Protein AF-A0A1E1WP93-F1 (afdb_monomer)

Foldseek 3Di:
DDDDQDCPDPDPVSNVVVVVVVPDPPPPPPPPPPDPPDDPDPDDPPVDDDDDPPPPDDPPVPDPDDPPDDDPDDDDPPVDDPDPDPDPPVVVPVDDPVRVVVVVVVD

Secondary structure (DSSP, 8-state):
-PPPPPTT-S-HHHHHHHHHHHHS-------------S-S-S--TT------TTSPPP-GGG--PPTT----------S--------TTTSSS---HHHHHHHHHH-

Radius of gyration: 30.06 Å; Cα contacts (8 Å, |Δi|>4): 11; chains: 1; bounding box: 56×42×81 Å

Organism: Pectinophora gossypiella (NCBI:txid13191)

Structure (mmCIF, N/CA/C/O backbone):
data_AF-A0A1E1WP93-F1
#
_entry.id   AF-A0A1E1WP93-F1
#
loop_
_atom_site.group_PDB
_atom_site.id
_atom_site.type_symbol
_atom_site.label_atom_id
_atom_site.label_alt_id
_atom_site.label_comp_id
_atom_site.label_asym_id
_atom_site.label_entity_id
_atom_site.label_seq_id
_atom_site.pdbx_PDB_ins_code
_atom_site.Cartn_x
_atom_site.Cartn_y
_atom_site.Cartn_z
_atom_site.occupancy
_atom_site.B_iso_or_equiv
_atom_site.auth_seq_id
_atom_site.auth_comp_id
_atom_site.auth_asym_id
_atom_site.auth_atom_id
_atom_site.pdbx_PDB_model_num
ATOM 1 N N . MET A 1 1 ? 1.727 -7.864 -20.253 1.00 50.38 1 MET A N 1
ATOM 2 C CA . MET A 1 1 ? 2.737 -8.533 -21.107 1.00 50.38 1 MET A CA 1
ATOM 3 C C . MET A 1 1 ? 3.701 -7.470 -21.612 1.00 50.38 1 MET A C 1
ATOM 5 O O . MET A 1 1 ? 3.226 -6.461 -22.110 1.00 50.38 1 MET A O 1
ATOM 9 N N . GLY A 1 2 ? 5.012 -7.645 -21.427 1.00 79.75 2 GLY A N 1
ATOM 10 C CA . GLY A 1 2 ? 6.020 -6.685 -21.895 1.00 79.75 2 GLY A CA 1
ATOM 11 C C . GLY A 1 2 ? 6.604 -7.100 -23.245 1.00 79.75 2 GLY A C 1
ATOM 12 O O . GLY A 1 2 ? 6.976 -8.261 -23.416 1.00 79.75 2 GLY A O 1
ATOM 13 N N . LEU A 1 3 ? 6.679 -6.172 -24.202 1.00 83.94 3 LEU A N 1
ATOM 14 C CA . LEU A 1 3 ? 7.351 -6.391 -25.487 1.00 83.94 3 LEU A CA 1
ATOM 15 C C . LEU A 1 3 ? 8.872 -6.340 -25.291 1.00 83.94 3 LEU A C 1
ATOM 17 O O . LEU A 1 3 ? 9.385 -5.466 -24.593 1.00 83.94 3 LEU A O 1
ATOM 21 N N . LYS A 1 4 ? 9.598 -7.281 -25.904 1.00 86.19 4 LYS A N 1
ATOM 22 C CA . LYS A 1 4 ? 11.067 -7.303 -25.873 1.00 86.19 4 LYS A CA 1
ATOM 23 C C . LYS A 1 4 ? 11.643 -6.404 -26.980 1.00 86.19 4 LYS A C 1
ATOM 25 O O . LYS A 1 4 ? 11.041 -6.331 -28.051 1.00 86.19 4 LYS A O 1
ATOM 30 N N . PRO A 1 5 ? 12.805 -5.757 -26.764 1.00 88.38 5 PRO A N 1
ATOM 31 C CA . PRO A 1 5 ? 13.460 -4.955 -27.798 1.00 88.38 5 PRO A CA 1
ATOM 32 C C . PRO A 1 5 ? 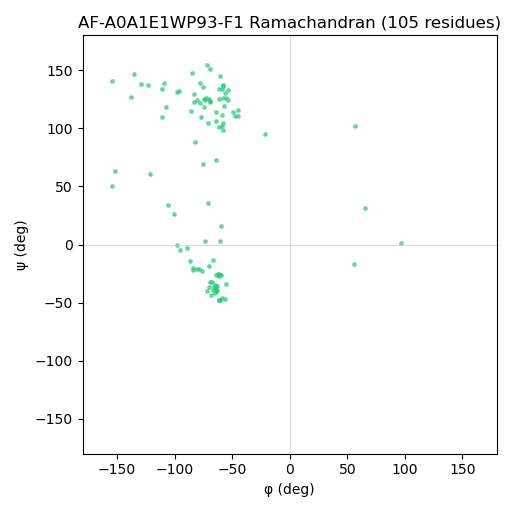13.835 -5.782 -29.038 1.00 88.38 5 PRO A C 1
ATOM 34 O O . PRO A 1 5 ? 14.246 -6.937 -28.911 1.00 88.38 5 PRO A O 1
ATOM 37 N N . ASN A 1 6 ? 13.743 -5.175 -30.228 1.00 90.62 6 ASN A N 1
ATOM 38 C CA . ASN A 1 6 ? 14.188 -5.783 -31.485 1.00 90.62 6 ASN A CA 1
ATOM 39 C C . ASN A 1 6 ? 15.728 -5.694 -31.621 1.00 90.62 6 ASN A C 1
ATOM 41 O O . ASN A 1 6 ? 16.259 -4.577 -31.649 1.00 90.62 6 ASN A O 1
ATOM 45 N N . PRO A 1 7 ? 16.451 -6.824 -31.773 1.00 84.94 7 PRO A N 1
ATOM 46 C CA . PRO A 1 7 ? 17.904 -6.831 -31.967 1.00 84.94 7 PRO A CA 1
ATOM 47 C C . PRO A 1 7 ? 18.380 -6.115 -33.239 1.00 84.94 7 PRO A C 1
ATOM 49 O O . PRO A 1 7 ? 19.504 -5.616 -33.277 1.00 84.94 7 PRO A O 1
ATOM 52 N N . GLN A 1 8 ? 17.540 -6.064 -34.275 1.00 90.69 8 GLN A N 1
ATOM 53 C CA . GLN A 1 8 ? 17.836 -5.442 -35.571 1.00 90.69 8 GLN A CA 1
ATOM 54 C C . GLN A 1 8 ? 17.098 -4.110 -35.737 1.00 90.69 8 GLN A C 1
ATOM 56 O O . GLN A 1 8 ? 16.660 -3.772 -36.828 1.00 90.69 8 GLN A O 1
ATOM 61 N N . CYS A 1 9 ? 16.911 -3.366 -34.646 1.00 91.12 9 CYS A N 1
ATOM 62 C CA . CYS A 1 9 ? 16.334 -2.030 -34.732 1.00 91.12 9 CYS A CA 1
ATOM 63 C C . CYS A 1 9 ? 17.192 -1.128 -35.640 1.00 91.12 9 CYS A C 1
ATOM 65 O O . CYS A 1 9 ? 18.419 -1.089 -35.495 1.00 91.12 9 CYS A O 1
ATOM 67 N N . ASP A 1 10 ? 16.534 -0.398 -36.544 1.00 92.50 10 ASP A N 1
ATOM 68 C CA . ASP A 1 10 ? 17.180 0.535 -37.477 1.00 92.50 10 ASP A CA 1
ATOM 69 C C . ASP A 1 10 ? 17.862 1.707 -36.748 1.00 92.50 10 ASP A C 1
ATOM 71 O O . ASP A 1 10 ? 18.858 2.252 -37.222 1.00 92.50 10 ASP A O 1
ATOM 75 N N . ASP A 1 11 ? 17.381 2.049 -35.549 1.00 93.44 11 ASP A N 1
ATOM 76 C CA . ASP A 1 11 ? 17.975 3.067 -34.687 1.00 93.44 11 ASP A CA 1
ATOM 77 C C . ASP A 1 11 ? 19.283 2.564 -34.040 1.00 93.44 11 ASP A C 1
ATOM 79 O O . ASP A 1 11 ? 19.339 1.535 -33.349 1.00 93.44 11 ASP A O 1
ATOM 83 N N . SER A 1 12 ? 20.366 3.314 -34.253 1.00 89.88 12 SER A N 1
ATOM 84 C CA . SER A 1 12 ? 21.682 3.053 -33.665 1.00 89.88 12 SER A CA 1
ATOM 85 C C . SER A 1 12 ? 21.687 3.211 -32.142 1.00 89.88 12 SER A C 1
ATOM 87 O O . SER A 1 12 ? 22.321 2.407 -31.450 1.00 89.88 12 SER A O 1
ATOM 89 N N . HIS A 1 13 ? 20.944 4.179 -31.600 1.00 94.12 13 HIS A N 1
ATOM 90 C CA . HIS A 1 13 ? 20.856 4.418 -30.160 1.00 94.12 13 HIS A CA 1
ATOM 91 C C . HIS A 1 13 ? 20.095 3.294 -29.457 1.00 94.12 13 HIS A C 1
ATOM 93 O O . HIS A 1 13 ? 20.489 2.869 -28.368 1.00 94.12 13 HIS A O 1
ATOM 99 N N . CYS A 1 14 ? 19.062 2.745 -30.103 1.00 92.25 14 CYS A N 1
ATOM 100 C CA . CYS A 1 14 ? 18.333 1.589 -29.588 1.00 92.25 14 CYS A CA 1
ATOM 101 C C . CYS A 1 14 ? 19.266 0.384 -29.384 1.00 92.25 14 CYS A C 1
ATOM 103 O O . CYS A 1 14 ? 19.264 -0.238 -28.319 1.00 92.25 14 CYS A O 1
ATOM 105 N N . ARG A 1 15 ? 20.124 0.082 -30.366 1.00 91.19 15 ARG A N 1
ATOM 106 C CA . ARG A 1 15 ? 21.098 -1.019 -30.270 1.00 91.19 15 ARG A CA 1
ATOM 107 C C . ARG A 1 15 ? 22.169 -0.770 -29.205 1.00 91.19 15 ARG A C 1
ATOM 109 O O . ARG A 1 15 ? 22.512 -1.699 -28.474 1.00 91.19 15 ARG A O 1
ATOM 116 N N . ALA A 1 16 ? 22.648 0.468 -29.069 1.00 91.75 16 ALA A N 1
ATOM 117 C CA . ALA A 1 16 ? 23.607 0.840 -28.026 1.00 91.75 16 ALA A CA 1
ATOM 118 C C . ALA A 1 16 ? 23.030 0.621 -26.616 1.00 91.75 16 ALA A C 1
ATOM 120 O O . ALA A 1 16 ? 23.643 -0.059 -25.795 1.00 91.75 16 ALA A O 1
ATOM 121 N N . ARG A 1 17 ? 21.796 1.079 -26.365 1.00 91.62 17 ARG A N 1
ATOM 122 C CA . ARG A 1 17 ? 21.107 0.887 -25.074 1.00 91.62 17 ARG A CA 1
ATOM 123 C C . ARG A 1 17 ? 20.845 -0.587 -24.762 1.00 91.62 17 ARG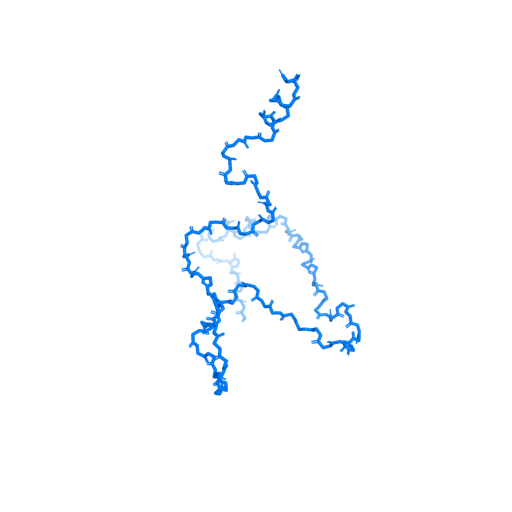 A C 1
ATOM 125 O O . ARG A 1 17 ? 20.939 -1.000 -23.610 1.00 91.62 17 ARG A O 1
ATOM 132 N N . GLN A 1 18 ? 20.541 -1.396 -25.779 1.00 89.50 18 GLN A N 1
ATOM 133 C CA . GLN A 1 18 ? 20.403 -2.847 -25.615 1.00 89.50 18 GLN A CA 1
ATOM 134 C C . GLN A 1 18 ? 21.727 -3.507 -25.204 1.00 89.50 18 GLN A C 1
ATOM 136 O O . GLN A 1 18 ? 21.716 -4.427 -24.385 1.00 89.50 18 GLN A O 1
ATOM 141 N N . ALA A 1 19 ? 22.859 -3.057 -25.754 1.00 89.06 19 ALA A N 1
ATOM 142 C CA . ALA A 1 19 ? 24.181 -3.543 -25.367 1.00 89.06 19 ALA A CA 1
ATOM 143 C C . ALA A 1 19 ? 24.551 -3.105 -23.940 1.00 89.06 19 ALA A C 1
ATOM 145 O O . ALA A 1 19 ? 24.990 -3.940 -23.152 1.00 89.06 19 ALA A O 1
ATOM 146 N N . GLU A 1 20 ? 24.289 -1.843 -23.583 1.00 90.88 20 GLU A N 1
ATOM 147 C CA . GLU A 1 20 ? 24.455 -1.323 -22.216 1.00 90.88 20 GLU A CA 1
ATOM 148 C C . GLU A 1 20 ? 23.646 -2.138 -21.203 1.00 90.88 20 GLU A C 1
ATOM 150 O O . GLU A 1 20 ? 24.173 -2.550 -20.173 1.00 90.88 20 GLU A O 1
ATOM 155 N N . PHE A 1 21 ? 22.375 -2.418 -21.508 1.00 86.75 21 PHE A N 1
ATOM 156 C CA . PHE A 1 21 ? 21.504 -3.201 -20.635 1.00 86.75 21 PHE A CA 1
ATOM 157 C C . PHE A 1 21 ? 22.006 -4.639 -20.447 1.00 86.75 21 PHE A C 1
ATOM 159 O O . PHE A 1 21 ? 21.969 -5.150 -19.335 1.00 86.75 21 PHE A O 1
ATOM 166 N N . LYS A 1 22 ? 22.512 -5.281 -21.510 1.00 85.31 22 LYS A N 1
ATOM 167 C CA . LYS A 1 22 ? 23.103 -6.631 -21.436 1.00 85.31 22 LYS A CA 1
ATOM 168 C C . LYS A 1 22 ? 24.431 -6.665 -20.678 1.00 85.31 22 LYS A C 1
ATOM 170 O O . LYS A 1 22 ? 24.748 -7.684 -20.076 1.00 85.31 22 LYS A O 1
ATOM 175 N N . ALA A 1 23 ? 25.214 -5.591 -20.754 1.00 86.56 23 ALA A N 1
ATOM 176 C CA . ALA A 1 23 ? 26.489 -5.466 -20.053 1.00 86.56 23 ALA A CA 1
ATOM 177 C C . ALA A 1 23 ? 26.313 -5.102 -18.573 1.00 86.56 23 ALA A C 1
ATOM 179 O O . ALA A 1 23 ? 27.220 -5.328 -17.772 1.00 86.56 23 ALA A O 1
ATOM 180 N N . LYS A 1 24 ? 25.162 -4.532 -18.198 1.00 81.94 24 LYS A N 1
ATOM 181 C CA . LYS A 1 24 ? 24.864 -4.210 -16.807 1.00 81.94 24 LYS A 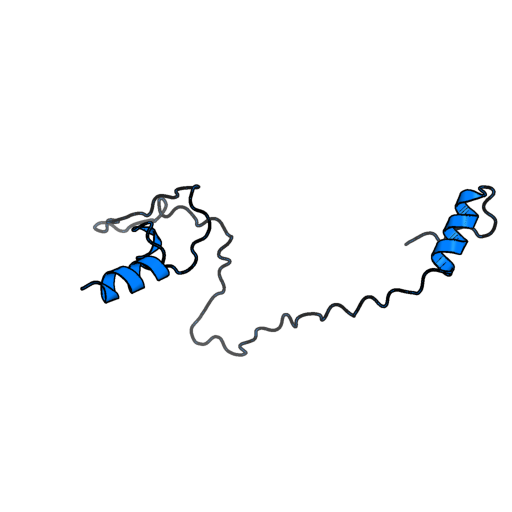CA 1
ATOM 182 C C . LYS A 1 24 ? 24.664 -5.522 -16.032 1.00 81.94 24 LYS A C 1
ATOM 184 O O . LYS A 1 24 ? 23.811 -6.317 -16.430 1.00 81.94 24 LYS A O 1
ATOM 189 N N . PRO A 1 25 ? 25.430 -5.775 -14.953 1.00 71.94 25 PRO A N 1
ATOM 190 C CA . PRO A 1 25 ? 25.219 -6.962 -14.137 1.00 71.94 25 PRO A CA 1
ATOM 191 C C . PRO A 1 25 ? 23.785 -6.944 -13.615 1.00 71.94 25 PRO A C 1
ATOM 193 O O . PRO A 1 25 ? 23.273 -5.886 -13.232 1.00 71.94 25 PRO A O 1
ATOM 196 N N . VAL A 1 26 ? 23.129 -8.105 -13.648 1.00 67.00 26 VAL A N 1
ATOM 197 C CA . VAL A 1 26 ? 21.794 -8.263 -13.074 1.00 67.00 26 VAL A CA 1
ATOM 198 C C . VAL A 1 26 ? 21.926 -7.900 -11.606 1.00 67.00 26 VAL A C 1
ATOM 200 O O . VAL A 1 26 ? 22.615 -8.583 -10.854 1.00 67.00 26 VAL A O 1
ATOM 203 N N . VAL A 1 27 ? 21.327 -6.774 -11.224 1.00 65.69 27 VAL A N 1
ATOM 204 C CA . VAL A 1 27 ? 21.171 -6.431 -9.818 1.00 65.69 27 VAL A CA 1
ATOM 205 C C . VAL A 1 27 ? 20.273 -7.524 -9.272 1.00 65.69 27 VAL A C 1
ATOM 207 O O . VAL A 1 27 ? 19.096 -7.582 -9.629 1.00 65.69 27 VAL A O 1
ATOM 210 N N . GLU A 1 28 ? 20.846 -8.441 -8.495 1.00 62.94 28 GLU A N 1
ATOM 211 C CA . GLU A 1 28 ? 20.058 -9.302 -7.630 1.00 62.94 28 GLU A CA 1
ATOM 212 C C . GLU A 1 28 ? 19.296 -8.347 -6.721 1.00 62.94 28 GLU A C 1
ATOM 214 O O . GLU A 1 28 ? 19.852 -7.754 -5.798 1.00 62.94 28 GLU A O 1
ATOM 219 N N . ILE A 1 29 ? 18.037 -8.089 -7.076 1.00 61.16 29 ILE A N 1
ATOM 220 C CA . ILE A 1 29 ? 17.089 -7.449 -6.184 1.00 61.16 29 ILE A CA 1
ATOM 221 C C . ILE A 1 29 ? 17.056 -8.411 -5.010 1.00 61.16 29 ILE A C 1
ATOM 223 O O . ILE A 1 29 ? 16.510 -9.508 -5.146 1.00 61.16 29 ILE A O 1
ATOM 227 N N . ALA A 1 30 ? 17.750 -8.045 -3.927 1.00 59.00 30 ALA A N 1
ATOM 228 C CA . ALA A 1 30 ? 17.674 -8.752 -2.666 1.00 59.00 30 ALA A CA 1
ATOM 229 C C . ALA A 1 30 ? 16.190 -8.988 -2.446 1.00 59.00 30 ALA A C 1
ATOM 231 O O . ALA A 1 30 ? 15.419 -8.027 -2.456 1.00 59.00 30 ALA A O 1
ATOM 232 N N . THR A 1 31 ? 15.799 -10.262 -2.427 1.00 59.38 31 THR A N 1
ATOM 233 C CA . THR A 1 31 ? 14.417 -10.674 -2.227 1.00 59.38 31 THR A CA 1
ATOM 234 C C . THR A 1 31 ? 13.889 -9.847 -1.081 1.00 59.38 31 THR A C 1
ATOM 236 O O . THR A 1 31 ? 14.384 -9.990 0.036 1.00 59.38 31 THR A O 1
ATOM 239 N N . GLU A 1 32 ? 12.971 -8.936 -1.399 1.00 59.47 32 GLU A N 1
ATOM 240 C CA . GLU A 1 32 ? 12.214 -8.180 -0.422 1.00 59.47 32 GLU A CA 1
ATOM 241 C C . GLU A 1 32 ? 11.720 -9.230 0.564 1.00 59.47 32 GLU A C 1
ATOM 243 O O . GLU A 1 32 ? 11.007 -10.166 0.178 1.00 59.47 32 GLU A O 1
ATOM 248 N N . VAL A 1 33 ? 12.269 -9.188 1.780 1.00 58.41 33 VAL A N 1
ATOM 249 C CA . VAL A 1 33 ? 11.854 -10.078 2.852 1.00 58.41 33 VAL A CA 1
ATOM 250 C C . VAL A 1 33 ? 10.379 -9.772 2.985 1.00 58.41 33 VAL A C 1
ATOM 252 O O . VAL A 1 33 ? 10.018 -8.688 3.424 1.00 58.41 33 VAL A O 1
ATOM 255 N N . LYS A 1 34 ? 9.529 -10.671 2.485 1.00 61.97 34 LYS A N 1
ATOM 256 C CA . LYS A 1 34 ? 8.099 -10.580 2.730 1.00 61.97 34 LYS A CA 1
AT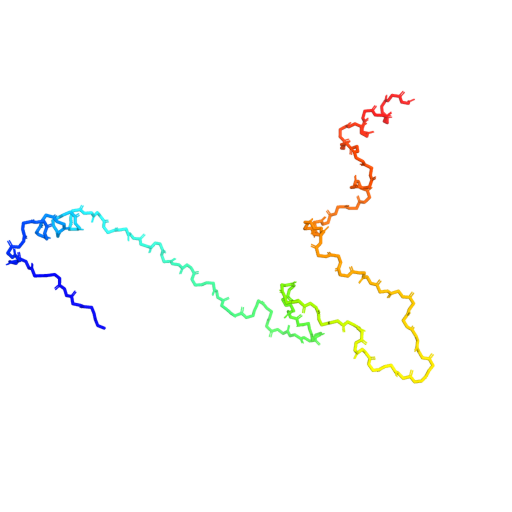OM 257 C C . LYS A 1 34 ? 7.971 -10.687 4.232 1.00 61.97 34 LYS A C 1
ATOM 259 O O . LYS A 1 34 ? 8.143 -11.777 4.776 1.00 61.97 34 LYS A O 1
ATOM 264 N N . G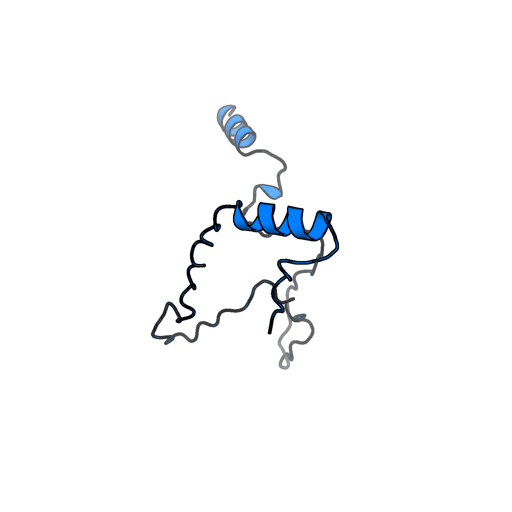LU A 1 35 ? 7.778 -9.545 4.874 1.00 62.59 35 GLU A N 1
ATOM 265 C CA . GLU A 1 35 ? 7.398 -9.505 6.269 1.00 62.59 35 GLU A CA 1
ATOM 266 C C . GLU A 1 35 ? 6.153 -10.376 6.388 1.00 62.59 35 GLU A C 1
ATOM 268 O O . GLU A 1 35 ? 5.206 -10.261 5.602 1.00 62.59 35 GLU A O 1
ATOM 273 N N . ASP A 1 36 ? 6.233 -11.355 7.280 1.00 67.12 36 ASP A N 1
ATOM 274 C CA . ASP A 1 36 ? 5.136 -12.270 7.504 1.00 67.12 36 ASP A CA 1
ATOM 275 C C . ASP A 1 36 ? 3.971 -11.444 8.050 1.00 67.12 36 ASP A C 1
ATOM 277 O O . ASP A 1 36 ? 4.061 -10.861 9.127 1.00 67.12 36 ASP A O 1
ATOM 281 N N . THR A 1 37 ? 2.886 -11.347 7.283 1.00 67.75 37 THR A N 1
ATOM 282 C CA . THR A 1 37 ? 1.681 -10.614 7.693 1.00 67.75 37 THR A CA 1
ATOM 283 C C . THR A 1 37 ? 0.892 -11.374 8.757 1.00 67.75 37 THR A C 1
ATOM 285 O O . THR A 1 37 ? -0.217 -10.970 9.113 1.00 67.75 37 THR A O 1
ATOM 288 N N . ALA A 1 38 ? 1.400 -12.523 9.211 1.00 73.94 38 ALA A N 1
ATOM 289 C CA . ALA A 1 38 ? 0.818 -13.258 10.310 1.00 73.94 38 ALA A CA 1
ATOM 290 C C . ALA A 1 38 ? 0.766 -12.377 11.573 1.00 73.94 38 ALA A C 1
ATOM 292 O O . ALA A 1 38 ? 1.746 -11.706 11.909 1.00 73.94 38 ALA A O 1
ATOM 293 N N . PRO A 1 39 ? -0.359 -12.392 12.308 1.00 69.31 39 PRO A N 1
ATOM 294 C CA . PRO A 1 39 ? -0.415 -11.784 13.626 1.00 69.31 39 PRO A CA 1
ATOM 295 C C . PRO A 1 39 ? 0.689 -12.371 14.509 1.00 69.31 39 PRO A C 1
ATOM 297 O O . PRO A 1 39 ? 0.770 -13.586 14.685 1.00 69.31 39 PRO A O 1
ATOM 300 N N . VAL A 1 40 ? 1.525 -11.508 15.090 1.00 75.69 40 VAL A N 1
ATOM 301 C CA . VAL A 1 40 ? 2.598 -11.917 16.018 1.00 75.69 40 VAL A CA 1
ATOM 302 C C . VAL A 1 40 ? 2.025 -12.649 17.241 1.00 75.69 40 VAL A C 1
ATOM 304 O O . VAL A 1 40 ? 2.689 -13.488 17.848 1.00 75.69 40 VAL A O 1
ATOM 307 N N . HIS A 1 41 ? 0.767 -12.366 17.584 1.00 77.25 41 HIS A N 1
ATOM 308 C CA . HIS A 1 41 ? 0.045 -12.985 18.686 1.00 77.25 41 HIS A CA 1
ATOM 309 C C . HIS A 1 41 ? -1.020 -13.947 18.152 1.00 77.25 41 HIS A C 1
ATOM 311 O O . HIS A 1 41 ? -1.942 -13.530 17.454 1.00 77.25 41 HIS A O 1
ATOM 317 N N . ALA A 1 42 ? -0.888 -15.23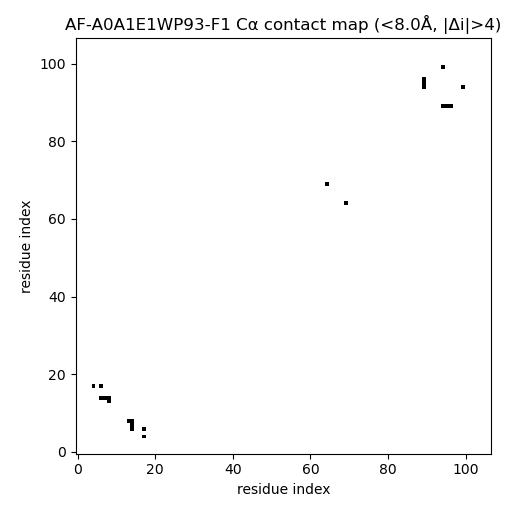1 18.499 1.00 73.88 42 ALA A N 1
ATOM 318 C CA . ALA A 1 42 ? -1.836 -16.275 18.107 1.00 73.88 42 ALA A CA 1
ATOM 319 C C . ALA A 1 42 ? -3.213 -16.103 18.772 1.00 73.88 42 ALA A C 1
ATOM 321 O O . ALA A 1 42 ? -4.229 -16.403 18.150 1.00 73.88 42 ALA A O 1
ATOM 322 N N . ASP A 1 43 ? -3.234 -15.562 19.995 1.00 79.00 43 ASP A N 1
ATOM 323 C CA . ASP A 1 43 ? -4.439 -15.383 20.799 1.00 79.00 43 ASP A CA 1
ATOM 324 C C . ASP A 1 43 ? -4.616 -13.909 21.194 1.00 79.00 43 ASP A C 1
ATOM 326 O O . ASP A 1 43 ? -3.666 -13.233 21.594 1.00 79.00 43 ASP A O 1
ATOM 330 N N . ASN A 1 44 ? -5.853 -13.415 21.104 1.00 83.56 44 ASN A N 1
ATOM 331 C CA . ASN A 1 44 ? -6.247 -12.060 21.496 1.00 83.56 44 ASN A CA 1
ATOM 332 C C . ASN A 1 44 ? -7.349 -12.108 22.568 1.00 83.56 44 ASN A C 1
ATOM 334 O O . ASN A 1 44 ? -8.466 -11.638 22.359 1.00 83.56 44 ASN A O 1
ATOM 338 N N . GLU A 1 45 ? -7.048 -12.722 23.715 1.00 85.69 45 GLU A N 1
ATOM 339 C CA . GLU A 1 45 ? -8.008 -12.903 24.820 1.00 85.69 45 GLU A CA 1
ATOM 340 C C . GLU A 1 45 ? -8.511 -11.574 25.409 1.00 85.69 45 GLU A C 1
ATOM 342 O O . GLU A 1 45 ? -9.612 -11.503 25.950 1.00 85.69 45 GLU A O 1
ATOM 347 N N . TRP A 1 46 ? -7.709 -10.515 25.278 1.00 82.62 46 TRP A N 1
ATOM 348 C CA . TRP A 1 46 ? -7.970 -9.197 25.857 1.00 82.62 46 TRP A CA 1
ATOM 349 C C . TRP A 1 46 ? -8.603 -8.206 24.872 1.00 82.62 46 TRP A C 1
ATOM 351 O O . TRP A 1 46 ? -8.886 -7.074 25.256 1.00 82.62 46 TRP A O 1
ATOM 361 N N . GLY A 1 47 ? -8.840 -8.615 23.619 1.00 81.06 47 GLY A N 1
ATOM 362 C CA . GLY A 1 47 ? -9.496 -7.780 22.609 1.00 81.06 47 GLY A CA 1
ATOM 363 C C . GLY A 1 47 ? -8.697 -6.540 22.197 1.00 81.06 47 GLY A C 1
ATOM 364 O O . GLY A 1 47 ? -9.287 -5.515 21.868 1.00 81.06 47 GLY A O 1
ATOM 365 N N . ILE A 1 48 ? -7.365 -6.610 22.222 1.00 80.12 48 ILE A N 1
ATOM 366 C CA . ILE A 1 48 ? -6.487 -5.503 21.831 1.00 80.12 48 ILE A CA 1
ATOM 367 C C . ILE A 1 48 ? -6.596 -5.311 20.313 1.00 80.12 48 ILE A C 1
ATOM 369 O O . ILE A 1 48 ? -6.390 -6.257 19.548 1.00 80.12 48 ILE A O 1
ATOM 373 N N . SER A 1 49 ? -6.928 -4.098 19.872 1.00 77.38 49 SER A N 1
ATOM 374 C CA . SER A 1 49 ? -7.006 -3.717 18.459 1.00 77.38 49 SER A CA 1
ATOM 375 C C . SER A 1 49 ? -5.884 -2.748 18.106 1.00 77.38 49 SER A C 1
ATOM 377 O O . SER A 1 49 ? -5.675 -1.770 18.820 1.00 77.38 49 SER A O 1
ATOM 379 N N . LEU A 1 50 ? -5.201 -2.984 16.985 1.00 78.25 50 LEU A N 1
ATOM 380 C CA . LEU A 1 50 ? -4.252 -2.026 16.426 1.00 78.25 50 LEU A CA 1
ATOM 381 C C . LEU A 1 50 ? -5.038 -0.906 15.733 1.00 78.25 50 LEU A C 1
ATOM 383 O O . LEU A 1 50 ? -5.679 -1.146 14.711 1.00 78.25 50 LEU A O 1
ATOM 387 N N . VAL A 1 51 ? -5.018 0.290 16.313 1.00 81.00 51 VAL A N 1
ATOM 388 C CA . VAL A 1 51 ? -5.528 1.510 15.681 1.00 81.00 51 VAL A CA 1
ATOM 389 C C . VAL A 1 51 ? -4.328 2.237 15.087 1.00 81.00 51 VAL A C 1
ATOM 391 O O . VAL A 1 51 ? -3.300 2.360 15.746 1.00 81.00 51 VAL A O 1
ATOM 394 N N . ASP A 1 52 ? -4.441 2.654 13.830 1.00 78.25 52 ASP A N 1
ATOM 395 C CA . ASP A 1 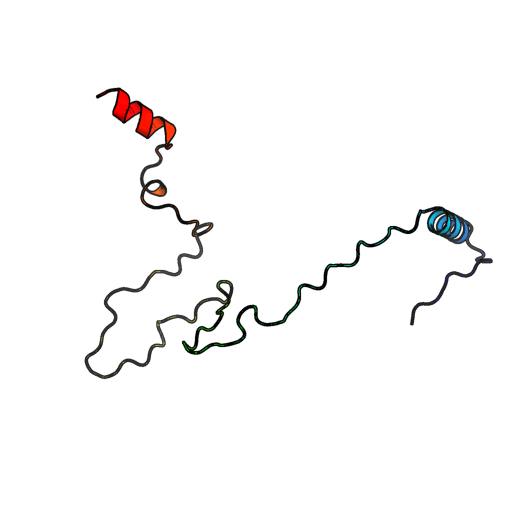52 ? -3.400 3.425 13.158 1.00 78.25 52 ASP A CA 1
ATOM 396 C C . ASP A 1 52 ? -3.402 4.864 13.694 1.00 78.25 52 ASP A C 1
ATOM 398 O O . ASP A 1 52 ? -4.398 5.576 13.571 1.00 78.25 52 ASP A O 1
ATOM 402 N N . GLU A 1 53 ? -2.285 5.276 14.294 1.00 71.06 53 GLU A N 1
ATOM 403 C CA . GLU A 1 53 ? -2.085 6.610 14.879 1.00 71.06 53 GLU A CA 1
ATOM 404 C C . GLU A 1 53 ? -2.073 7.725 13.816 1.00 71.06 53 GLU A C 1
ATOM 406 O O . GLU A 1 53 ? -2.182 8.904 14.148 1.00 71.06 53 GLU A O 1
ATOM 411 N N . HIS A 1 54 ? -1.958 7.376 12.528 1.00 68.88 54 HIS A N 1
ATOM 412 C CA . HIS A 1 54 ? -2.031 8.327 11.417 1.00 68.88 54 HIS A CA 1
ATOM 413 C C . HIS A 1 54 ? -3.447 8.558 10.877 1.00 68.88 54 HIS A C 1
ATOM 415 O O . HIS A 1 54 ? -3.631 9.385 9.975 1.00 68.88 54 HIS A O 1
ATOM 421 N N . VAL A 1 55 ? -4.456 7.859 11.401 1.00 70.06 55 VAL A N 1
ATOM 422 C CA . VAL A 1 55 ? -5.850 8.173 11.085 1.00 70.06 55 VAL A CA 1
ATOM 423 C C . VAL A 1 55 ? -6.216 9.449 11.844 1.00 70.06 55 VAL A C 1
ATOM 425 O O . VAL A 1 55 ? -6.030 9.488 13.059 1.00 70.06 55 VAL A O 1
ATOM 428 N N . PRO A 1 56 ? -6.714 10.503 11.166 1.00 63.72 56 PRO A N 1
ATOM 429 C CA . PRO A 1 56 ? -7.162 11.699 11.864 1.00 63.72 56 PRO A CA 1
ATOM 430 C C . PRO A 1 56 ? -8.238 11.286 12.864 1.00 63.72 56 PRO A C 1
ATOM 432 O O . PRO A 1 56 ? -9.252 10.704 12.471 1.00 63.72 56 PRO A O 1
ATOM 435 N N . GLU A 1 57 ? -7.978 11.538 14.146 1.00 64.44 57 GLU A N 1
ATOM 436 C CA . GLU A 1 57 ? -8.907 11.177 15.206 1.00 64.44 57 GLU A CA 1
ATOM 437 C C . GLU A 1 57 ? -10.266 11.818 14.924 1.00 64.44 57 GLU A C 1
ATOM 439 O O . GLU A 1 57 ? -10.358 13.004 14.597 1.00 64.44 57 GLU A O 1
ATOM 444 N N . GLU A 1 58 ? -11.327 11.013 14.995 1.00 60.56 58 GLU A N 1
ATOM 445 C CA . GLU A 1 58 ? -12.679 11.530 14.847 1.00 60.56 58 GLU A CA 1
ATOM 446 C C . GLU A 1 58 ? -12.930 12.536 15.971 1.00 60.56 58 GLU A C 1
ATOM 448 O O . GLU A 1 58 ? -12.759 12.222 17.151 1.00 60.56 58 GLU A O 1
ATOM 453 N N . ASP A 1 59 ? -13.322 13.758 15.600 1.00 58.47 59 ASP A N 1
ATOM 454 C CA . ASP A 1 59 ? -13.598 14.827 16.550 1.00 58.47 59 ASP A CA 1
ATOM 455 C C . ASP A 1 59 ? -14.529 14.318 17.665 1.00 58.47 59 ASP A C 1
ATOM 457 O O . ASP A 1 59 ? -15.721 14.065 17.451 1.00 58.47 59 ASP A O 1
ATOM 461 N N . VAL A 1 60 ? -14.012 14.26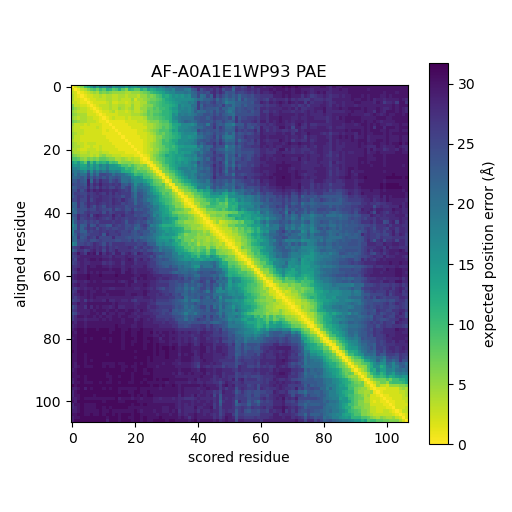7 18.898 1.00 58.28 60 VAL A N 1
ATOM 462 C CA . VAL A 1 60 ? -14.758 13.929 20.130 1.00 58.28 60 VAL A CA 1
ATOM 463 C C . VAL A 1 60 ? -15.921 14.893 20.429 1.00 58.28 60 VAL A C 1
ATOM 465 O O . VAL A 1 60 ? -16.618 14.767 21.435 1.00 58.28 60 VAL A O 1
ATOM 468 N N . THR A 1 61 ? -16.162 15.863 19.548 1.00 58.62 61 THR A N 1
ATOM 469 C CA . THR A 1 61 ? -17.308 16.773 19.576 1.00 58.62 61 THR A CA 1
ATOM 470 C C . THR A 1 61 ? -18.631 16.075 19.243 1.00 58.62 61 THR A C 1
ATOM 472 O O . THR A 1 61 ? -19.683 16.589 19.619 1.00 58.62 61 THR A O 1
ATOM 475 N N . ASN A 1 62 ? -18.603 14.892 18.613 1.00 59.78 62 ASN A N 1
ATOM 476 C CA . ASN A 1 62 ? -19.799 14.105 18.268 1.00 59.78 62 ASN A CA 1
ATOM 477 C C . ASN A 1 62 ? -20.077 12.940 19.238 1.00 59.78 62 ASN A C 1
ATOM 479 O O . ASN A 1 62 ? -20.703 11.946 18.867 1.00 59.78 62 ASN A O 1
ATOM 483 N N . LEU A 1 63 ? -19.627 13.033 20.492 1.00 67.31 63 LEU A N 1
ATOM 484 C CA . LEU A 1 63 ? -19.970 12.035 21.503 1.00 67.31 63 LEU A CA 1
ATOM 485 C C . LEU A 1 63 ? -21.446 12.190 21.915 1.00 67.31 63 LEU A C 1
ATOM 487 O O . LEU A 1 63 ? -21.893 13.261 22.323 1.00 67.31 63 LEU A O 1
ATOM 491 N N . ASN A 1 64 ? -22.220 11.105 21.824 1.00 70.81 64 ASN A N 1
ATOM 492 C CA . ASN A 1 64 ? -23.613 11.069 22.273 1.00 70.81 64 ASN A CA 1
ATOM 493 C C . ASN A 1 64 ? -23.652 10.829 23.792 1.00 70.81 64 ASN A C 1
ATOM 495 O O . ASN A 1 64 ? -23.640 9.684 24.251 1.00 70.81 64 ASN A O 1
ATOM 499 N N . LEU A 1 65 ? -23.605 11.911 24.574 1.00 76.88 65 LEU A N 1
ATOM 500 C CA . LEU A 1 65 ? -23.605 11.843 26.036 1.00 76.88 65 LEU A CA 1
ATOM 501 C C . LEU A 1 65 ? -25.018 11.589 26.571 1.00 76.88 65 LEU A C 1
ATOM 503 O O . LEU A 1 65 ? -25.997 12.177 26.115 1.00 76.88 65 LEU A O 1
ATOM 507 N N . VAL A 1 66 ? -25.111 10.728 27.583 1.00 82.38 66 VAL A N 1
ATOM 508 C CA . VAL A 1 66 ? -26.342 10.530 28.356 1.00 82.38 66 VAL A CA 1
ATOM 509 C C . VAL A 1 66 ? -26.618 11.730 29.262 1.00 82.38 66 VAL A C 1
ATOM 511 O O . VAL A 1 66 ? -25.700 12.450 29.663 1.00 82.38 66 VAL A O 1
ATOM 514 N N . ASP A 1 67 ? -27.892 11.927 29.602 1.00 75.62 67 ASP A N 1
ATOM 515 C CA . ASP A 1 67 ? -28.322 13.048 30.435 1.00 75.62 67 ASP A CA 1
ATOM 516 C C . ASP A 1 67 ? -27.593 13.034 31.794 1.00 75.62 67 ASP A C 1
ATOM 518 O O . ASP A 1 67 ? -27.566 12.017 32.492 1.00 75.62 67 ASP A O 1
ATOM 522 N N . GLY A 1 68 ? -26.953 14.154 32.141 1.00 81.38 68 GLY A N 1
ATOM 523 C CA . GLY A 1 68 ? -26.157 14.311 33.364 1.00 81.38 68 GLY A CA 1
ATOM 524 C C . GLY A 1 68 ? -24.637 14.110 33.245 1.00 81.38 68 GLY A C 1
ATOM 525 O O . GLY A 1 68 ? -23.951 14.249 34.258 1.00 81.38 68 GLY A O 1
ATOM 526 N N . VAL A 1 69 ? -24.078 13.834 32.059 1.00 81.88 69 VAL A N 1
ATOM 527 C CA . VAL A 1 69 ? -22.615 13.740 31.849 1.00 81.88 69 VAL A CA 1
ATOM 528 C C . VAL A 1 69 ? -22.112 14.931 31.027 1.00 81.88 69 VAL A C 1
ATOM 530 O O . VAL A 1 69 ? -22.758 15.346 30.070 1.00 81.88 69 VAL A O 1
ATOM 533 N N . GLN A 1 70 ? -20.955 15.493 31.397 1.00 77.69 70 GLN A N 1
ATOM 534 C CA . GLN A 1 70 ? -20.300 16.596 30.682 1.00 77.69 70 GLN A CA 1
ATOM 535 C C . GLN A 1 70 ? -18.796 16.338 30.537 1.00 77.69 70 GLN A C 1
ATOM 537 O O . GLN A 1 70 ? -18.169 15.758 31.424 1.00 77.69 70 GLN A O 1
ATOM 542 N N . ILE A 1 71 ? -18.215 16.798 29.427 1.00 80.62 71 ILE A N 1
ATOM 543 C CA . ILE A 1 71 ? -16.770 16.738 29.174 1.00 80.62 71 ILE A CA 1
ATOM 544 C C . ILE A 1 71 ? -16.103 17.933 29.863 1.00 80.62 71 ILE A C 1
ATOM 546 O O . ILE A 1 71 ? -16.444 19.080 29.585 1.00 80.62 71 ILE A O 1
ATOM 550 N N . ALA A 1 72 ? -15.149 17.669 30.759 1.00 75.25 72 ALA A N 1
ATOM 551 C CA . ALA A 1 72 ? -14.460 18.709 31.529 1.00 75.25 72 ALA A CA 1
ATOM 552 C C . ALA A 1 72 ? -13.270 19.346 30.787 1.00 75.25 72 ALA A C 1
ATOM 554 O O . ALA A 1 72 ? -12.859 20.455 31.123 1.00 75.25 72 ALA A O 1
ATOM 555 N N . TYR A 1 73 ? -12.699 18.656 29.799 1.00 69.44 73 TYR A N 1
ATOM 556 C CA . TYR A 1 73 ? -11.545 19.135 29.046 1.00 69.44 73 TYR A CA 1
ATOM 557 C C . TYR A 1 73 ? -11.516 18.499 27.655 1.00 69.44 73 TYR A C 1
ATOM 559 O O . TYR A 1 73 ? -11.811 17.314 27.515 1.00 69.44 73 TYR A O 1
ATOM 567 N N . SER A 1 74 ? -11.153 19.282 26.640 1.00 74.25 74 SER A N 1
ATOM 568 C CA . SER A 1 74 ? -10.867 18.793 25.287 1.00 74.25 74 SER A CA 1
ATOM 569 C C . SER A 1 74 ? -9.518 19.351 24.852 1.00 74.25 74 SER A C 1
ATOM 571 O O . SER A 1 74 ? -9.205 20.504 25.157 1.00 74.25 74 SER A O 1
ATOM 573 N N . ILE A 1 75 ? -8.703 18.516 24.209 1.00 77.06 75 ILE A N 1
ATOM 574 C CA . ILE A 1 75 ? -7.401 18.928 23.686 1.00 77.06 75 ILE A CA 1
ATOM 575 C C . ILE A 1 75 ? -7.664 19.649 22.357 1.00 77.06 75 ILE A C 1
ATOM 577 O O . ILE A 1 75 ? -8.319 19.068 21.490 1.00 77.06 75 ILE A O 1
ATOM 581 N N . PRO A 1 76 ? -7.213 20.903 22.183 1.00 63.69 76 PRO A N 1
ATOM 582 C CA . PRO A 1 76 ? -7.313 21.586 20.902 1.00 63.69 76 PRO A CA 1
ATOM 583 C C . PRO A 1 76 ? -6.514 20.824 19.845 1.00 63.69 76 PRO A C 1
ATOM 585 O O . PRO A 1 76 ? -5.362 20.460 20.083 1.00 63.69 76 PRO A O 1
ATOM 588 N N . VAL A 1 77 ? -7.106 20.614 18.668 1.00 60.94 77 VAL A N 1
ATOM 589 C CA . VAL A 1 77 ? -6.397 20.101 17.489 1.00 60.94 77 VAL A CA 1
ATOM 590 C C . VAL A 1 77 ? -5.553 21.243 16.921 1.00 60.94 77 VAL A C 1
ATOM 592 O O . VAL A 1 77 ? -5.862 21.827 15.881 1.00 60.94 77 VAL A O 1
ATOM 595 N N . ASP A 1 78 ? -4.511 21.633 17.650 1.00 51.31 78 ASP A N 1
ATOM 596 C CA . ASP A 1 78 ? -3.517 22.551 17.122 1.00 51.31 78 ASP A CA 1
ATOM 597 C C . ASP A 1 78 ? -2.715 21.787 16.070 1.00 51.31 78 ASP A C 1
ATOM 599 O O . ASP A 1 78 ? -1.866 20.951 16.365 1.00 51.31 78 ASP A O 1
ATOM 603 N N . ASN A 1 79 ? -2.995 22.097 14.806 1.00 51.97 79 ASN A N 1
ATOM 604 C CA . ASN A 1 79 ? -2.325 21.574 13.614 1.00 51.97 79 ASN A CA 1
ATOM 605 C C . ASN A 1 79 ? -0.892 22.144 13.481 1.00 51.97 79 ASN A C 1
ATOM 607 O O . ASN A 1 79 ? -0.439 22.545 12.408 1.00 51.97 79 ASN A O 1
ATOM 611 N N . SER A 1 80 ? -0.214 22.346 14.610 1.00 46.12 80 SER A N 1
ATOM 612 C CA . SER A 1 80 ? 1.014 23.125 14.742 1.00 46.12 80 SER A CA 1
ATOM 613 C C . SER A 1 80 ? 1.836 22.668 15.947 1.00 46.12 80 SER A C 1
ATOM 615 O O . SER A 1 80 ? 2.290 23.489 16.735 1.00 46.12 80 SER A O 1
ATOM 617 N N . THR A 1 81 ? 2.093 21.369 16.073 1.00 39.78 81 THR A N 1
ATOM 618 C CA . THR A 1 81 ? 3.288 20.893 16.779 1.00 39.78 81 THR A CA 1
ATOM 619 C C . THR A 1 81 ? 3.922 19.733 16.008 1.00 39.78 81 THR A C 1
ATOM 621 O O . THR A 1 81 ? 3.233 18.777 15.654 1.00 39.78 81 THR A O 1
ATOM 624 N N . PRO A 1 82 ? 5.230 19.813 15.693 1.00 45.97 82 PRO A N 1
ATOM 625 C CA . PRO A 1 82 ? 5.963 18.672 15.182 1.00 45.97 82 PRO A CA 1
ATOM 626 C C . PRO A 1 82 ? 6.099 17.657 16.317 1.00 45.97 82 PRO A C 1
ATOM 628 O O . PRO A 1 82 ? 6.613 17.980 17.381 1.00 45.97 82 PRO A O 1
ATOM 631 N N . GLU A 1 83 ? 5.623 16.449 16.048 1.00 42.03 83 GLU A N 1
ATOM 632 C CA . GLU A 1 83 ? 6.042 15.193 16.667 1.00 42.03 83 GLU A CA 1
ATOM 633 C C . GLU A 1 83 ? 5.919 15.132 18.198 1.00 42.03 83 GLU A C 1
ATOM 635 O O . GLU A 1 83 ? 6.778 15.580 18.958 1.00 42.03 83 GLU A O 1
ATOM 640 N N . SER A 1 84 ? 4.857 14.458 18.652 1.00 42.00 84 SER A N 1
ATOM 641 C CA . SER A 1 84 ? 4.755 13.891 19.997 1.00 42.00 84 SER A CA 1
ATOM 642 C C . SER A 1 84 ? 5.818 12.795 20.177 1.00 42.00 84 SER A C 1
ATOM 644 O O . SER A 1 84 ? 5.535 11.602 20.179 1.00 42.00 84 SER A O 1
ATOM 646 N N . SER A 1 85 ? 7.079 13.208 20.297 1.00 38.28 85 SER A N 1
ATOM 647 C CA . SER A 1 85 ? 8.141 12.408 20.886 1.00 38.28 85 SER A CA 1
ATOM 648 C C . SER A 1 85 ? 8.082 12.635 22.384 1.00 38.28 85 SER A C 1
ATOM 650 O O . SER A 1 85 ? 8.321 13.739 22.871 1.00 38.28 85 SER A O 1
ATOM 652 N N . THR A 1 86 ? 7.771 11.565 23.105 1.00 45.31 86 THR A N 1
ATOM 653 C CA . THR A 1 86 ? 8.018 11.348 24.531 1.00 45.31 86 THR A CA 1
ATOM 654 C C . THR A 1 86 ? 9.149 12.239 25.077 1.00 45.31 86 THR A C 1
ATOM 656 O O . THR A 1 86 ? 10.328 11.915 24.968 1.00 45.31 86 THR A O 1
ATOM 659 N N . GLY A 1 87 ? 8.789 13.389 25.650 1.00 37.59 87 GLY A N 1
ATOM 660 C CA . GLY A 1 87 ? 9.728 14.443 26.044 1.00 37.59 87 GLY A CA 1
ATOM 661 C C . GLY A 1 87 ? 9.178 15.247 27.214 1.00 37.59 87 GLY A C 1
ATOM 662 O O . GLY A 1 87 ? 8.866 16.428 27.092 1.00 37.59 87 GLY A O 1
ATOM 663 N N . GLY A 1 88 ? 8.988 14.570 28.347 1.00 40.84 88 GLY A N 1
ATOM 664 C CA . GLY A 1 88 ? 8.467 15.169 29.570 1.00 40.84 88 GLY A CA 1
ATOM 665 C C . GLY A 1 88 ? 9.259 16.403 30.007 1.00 40.84 88 GLY A C 1
ATOM 666 O O . GLY A 1 88 ? 10.481 16.357 30.071 1.00 40.84 88 GLY A O 1
ATOM 667 N N . ALA A 1 89 ? 8.529 17.474 30.334 1.00 48.06 89 ALA A N 1
ATOM 668 C CA . ALA A 1 89 ? 8.914 18.673 31.094 1.00 48.06 89 ALA A CA 1
ATOM 669 C C . ALA A 1 89 ? 10.126 19.514 30.631 1.00 48.06 89 ALA A C 1
ATOM 671 O O . ALA A 1 89 ? 10.211 20.673 31.025 1.00 48.06 89 ALA A O 1
ATOM 672 N N . VAL A 1 90 ? 11.018 19.002 29.781 1.0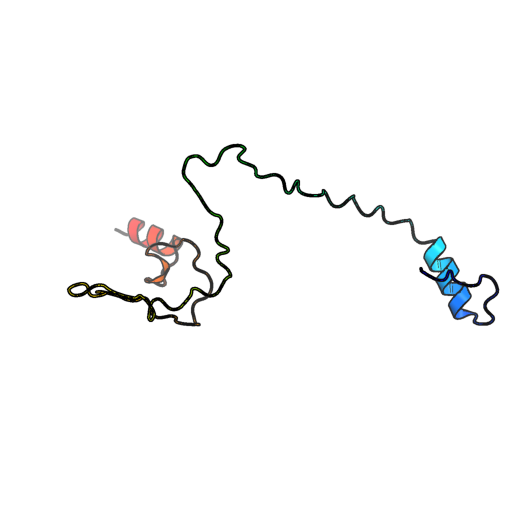0 50.19 90 VAL A N 1
ATOM 673 C CA . VAL A 1 90 ? 12.210 19.723 29.304 1.00 50.19 90 VAL A CA 1
ATOM 674 C C . VAL A 1 90 ? 11.923 20.631 28.114 1.00 50.19 90 VAL A C 1
ATOM 676 O O . VAL A 1 90 ? 12.673 21.562 27.891 1.00 50.19 90 VAL A O 1
ATOM 679 N N . ALA A 1 91 ? 10.832 20.424 27.371 1.00 49.41 91 ALA A N 1
ATOM 680 C CA . ALA A 1 91 ? 10.499 21.285 26.232 1.00 49.41 91 ALA A CA 1
ATOM 681 C C . ALA A 1 91 ? 9.922 22.657 26.644 1.00 49.41 91 ALA A C 1
ATOM 683 O O . ALA A 1 91 ? 9.988 23.605 25.872 1.00 49.41 91 ALA A O 1
ATOM 684 N N . ALA A 1 92 ? 9.359 22.778 27.855 1.00 51.59 92 ALA A N 1
ATOM 685 C CA . ALA A 1 92 ? 8.782 24.035 28.350 1.00 51.59 92 ALA A CA 1
ATOM 686 C C . ALA A 1 92 ? 9.840 25.016 28.886 1.00 51.59 92 ALA A C 1
ATOM 688 O O . ALA A 1 92 ? 9.596 26.217 28.982 1.00 51.59 92 ALA A O 1
ATOM 689 N N . SER A 1 93 ? 11.011 24.505 29.249 1.00 57.72 93 SER A N 1
ATOM 690 C CA . SER A 1 93 ? 12.176 25.289 29.629 1.00 57.72 93 SER A CA 1
ATOM 691 C C . SER A 1 93 ? 13.205 25.100 28.530 1.00 57.72 93 SER A C 1
ATOM 693 O O . SER A 1 93 ? 13.764 24.021 28.434 1.00 57.72 93 SER A O 1
ATOM 695 N N . GLU A 1 94 ? 13.468 26.124 27.724 1.00 64.38 94 GLU A N 1
ATOM 696 C CA . GLU A 1 94 ? 14.394 26.138 26.569 1.00 64.38 94 GLU A CA 1
ATOM 697 C C . GLU A 1 94 ? 15.872 25.805 26.912 1.00 64.38 94 GLU A C 1
ATOM 699 O O . GLU A 1 94 ? 16.786 26.097 26.148 1.00 64.38 94 GLU A O 1
ATOM 704 N N . LEU A 1 95 ? 16.118 25.226 28.086 1.00 66.75 95 LEU A N 1
ATOM 705 C CA . LEU A 1 95 ? 17.396 24.822 28.637 1.00 66.75 95 LEU A CA 1
ATOM 706 C C . LEU A 1 95 ? 17.779 23.445 28.098 1.00 66.75 95 LEU A C 1
ATOM 708 O O . LEU A 1 95 ? 17.021 22.475 28.192 1.00 66.75 95 LEU A O 1
ATOM 712 N N . SER A 1 96 ? 18.999 23.343 27.587 1.00 77.12 96 SER A N 1
ATOM 713 C CA . SER A 1 96 ? 19.575 22.051 27.233 1.00 77.12 96 SER A CA 1
ATOM 714 C C . SER A 1 96 ? 19.869 21.217 28.490 1.00 77.12 96 SER A C 1
ATOM 716 O O . SER A 1 96 ? 20.161 21.742 29.567 1.00 77.12 96 SER A O 1
ATOM 718 N N . LEU A 1 97 ? 19.826 19.886 28.361 1.00 76.94 97 LEU A N 1
ATOM 719 C CA . LEU A 1 97 ? 20.134 18.952 29.457 1.00 76.94 97 LEU A CA 1
ATOM 720 C C . LEU A 1 97 ? 21.536 19.213 30.050 1.00 76.94 97 LEU A C 1
ATOM 722 O O . LEU A 1 97 ? 21.730 19.108 31.260 1.00 76.94 97 LEU A O 1
ATOM 726 N N . GLU A 1 98 ? 22.485 19.628 29.206 1.00 80.44 98 GLU A N 1
ATOM 727 C CA . GLU A 1 98 ? 23.840 20.044 29.592 1.00 80.44 98 GLU A CA 1
ATOM 728 C C . GLU A 1 98 ? 23.826 21.263 30.533 1.00 80.44 98 GLU A C 1
ATOM 730 O O . GLU A 1 98 ? 24.440 21.227 31.601 1.00 80.44 98 GLU A O 1
ATOM 735 N N . GLU A 1 99 ? 23.068 22.314 30.200 1.00 82.38 99 GLU A N 1
ATOM 736 C CA . GLU A 1 99 ? 22.953 23.526 31.027 1.00 82.38 99 GLU A CA 1
ATOM 737 C C . GLU A 1 99 ? 22.310 23.238 32.388 1.00 82.38 99 GLU A C 1
ATOM 739 O O . GLU A 1 99 ? 22.749 23.776 33.409 1.00 82.38 99 GLU A O 1
ATOM 744 N N . LEU A 1 100 ? 21.322 22.339 32.431 1.00 82.81 100 LEU A N 1
ATOM 745 C CA . LEU A 1 100 ? 20.669 21.932 33.678 1.00 82.81 100 LEU A CA 1
ATOM 746 C C . LEU A 1 100 ? 21.643 21.195 34.617 1.00 82.81 100 LEU A C 1
ATOM 748 O O . LEU A 1 100 ? 21.672 21.454 35.825 1.00 82.81 100 LEU A O 1
ATOM 752 N N . MET A 1 101 ? 22.486 20.310 34.070 1.00 84.31 101 MET A N 1
ATOM 753 C CA . MET A 1 101 ? 23.541 19.634 34.839 1.00 84.31 101 MET A CA 1
ATOM 754 C C . MET A 1 101 ? 24.594 20.624 35.350 1.00 84.31 101 MET A C 1
ATOM 756 O O . MET A 1 101 ? 25.116 20.466 36.458 1.00 84.31 101 MET A O 1
ATOM 760 N N . GLN A 1 102 ? 24.894 21.660 34.569 1.00 88.25 102 GLN A N 1
ATOM 761 C CA . GLN A 1 102 ? 25.872 22.678 34.933 1.00 88.25 102 GLN A CA 1
ATOM 762 C C . GLN A 1 102 ? 25.352 23.601 36.046 1.00 88.25 102 GLN A C 1
ATOM 764 O O . GLN A 1 102 ? 26.089 23.888 36.991 1.00 88.25 102 GLN A O 1
ATOM 769 N N . GLN A 1 103 ? 24.068 23.976 36.002 1.00 82.50 103 GLN A N 1
ATOM 770 C CA . GLN A 1 103 ? 23.401 24.738 37.062 1.00 82.50 103 GLN A CA 1
ATOM 771 C C . GLN A 1 103 ? 23.413 23.978 38.397 1.00 82.50 103 GLN A C 1
ATOM 773 O O . GLN A 1 103 ? 23.828 24.538 39.413 1.00 82.50 103 GLN A O 1
ATOM 778 N N . MET A 1 104 ? 23.044 22.692 38.386 1.00 81.12 104 MET A N 1
ATOM 779 C CA . MET A 1 104 ? 23.051 21.818 39.572 1.00 81.12 104 MET A CA 1
ATOM 780 C C . MET A 1 104 ? 24.446 21.641 40.188 1.00 81.12 104 MET A C 1
ATOM 782 O O . MET A 1 104 ? 24.556 21.360 41.375 1.00 81.12 104 MET A O 1
ATOM 786 N N . LYS A 1 105 ? 25.512 21.799 39.395 1.00 82.94 105 LYS A N 1
ATOM 787 C CA . LYS A 1 105 ? 26.903 21.705 39.865 1.00 82.94 105 LYS A CA 1
ATOM 788 C C . LYS A 1 105 ? 27.463 23.025 40.408 1.00 82.94 105 LYS A C 1
ATOM 790 O O . LYS A 1 105 ? 28.531 23.027 41.016 1.00 82.94 105 LYS A O 1
ATOM 795 N N . SER A 1 106 ? 26.783 24.139 40.139 1.00 77.88 106 SER A N 1
ATOM 796 C CA . SER A 1 106 ? 27.168 25.487 40.583 1.00 77.88 106 SER A CA 1
ATOM 797 C C . SER A 1 106 ? 26.480 25.940 41.878 1.00 77.88 106 SER A C 1
ATOM 799 O O . SER A 1 106 ? 26.809 27.010 42.391 1.00 77.88 106 SER A O 1
ATOM 801 N N . MET A 1 107 ? 25.554 25.127 42.396 1.00 54.62 107 MET A N 1
ATOM 802 C CA . MET A 1 107 ? 25.052 25.187 43.774 1.00 54.62 107 MET A CA 1
ATOM 803 C C . MET A 1 107 ? 25.866 24.268 44.681 1.00 54.62 107 MET A C 1
ATOM 805 O O . MET A 1 107 ? 26.055 24.652 45.856 1.00 54.62 107 MET A O 1
#

Solvent-accessible surface area (backbone atoms only — not comparable to full-atom values): 7868 Å² total; per-residue (Å²): 138,84,86,78,85,68,90,81,52,89,48,66,66,60,49,51,52,52,50,53,56,70,70,45,74,81,75,75,72,71,74,77,76,76,72,73,84,64,70,93,59,93,71,67,93,83,67,82,74,92,74,68,86,84,54,79,74,78,69,78,86,76,64,89,70,61,94,94,64,80,84,91,76,81,83,78,87,67,95,78,70,87,71,96,61,95,60,81,82,50,76,83,44,95,61,51,76,66,58,55,56,51,54,67,71,74,109

pLDDT: mean 71.62, std 14.87, range [37.59, 94.12]

Sequence (107 aa):
MGLKPNPQCDDSHCRARQAEFKAKPVVEIATEVKEDTAPVHADNEWGISLVDEHVPEEDVTNLNLVDGVQIAYSIPVDNSTPESSTGGAVAASELSLEELMQQMKSM

Mean predicted aligned error: 21.34 Å